Protein AF-A0A959BVL5-F1 (afdb_monomer_lite)

Secondary structure (DSSP, 8-state):
-EEEEE--SHHHHHHHHHHHHH---EEEEE--S-SS---GGGHHHHHTTSS--

Structure (mmCIF, N/CA/C/O backbone):
data_AF-A0A959BVL5-F1
#
_entry.id   AF-A0A959BVL5-F1
#
loop_
_atom_site.group_PDB
_atom_site.id
_atom_site.type_symbol
_atom_site.label_atom_id
_atom_site.label_alt_id
_atom_site.label_comp_id
_atom_site.label_asym_id
_atom_site.label_entity_id
_atom_site.label_seq_id
_atom_site.pdbx_PDB_ins_code
_atom_site.Cartn_x
_atom_site.Cartn_y
_atom_site.Cartn_z
_atom_site.occupancy
_atom_site.B_iso_or_equiv
_atom_site.auth_seq_id
_atom_site.auth_comp_id
_atom_site.auth_asym_id
_atom_site.auth_atom_id
_atom_site.pdbx_PDB_model_num
ATOM 1 N N . MET A 1 1 ? -20.251 -0.230 11.537 1.00 91.44 1 MET A N 1
ATOM 2 C CA . MET A 1 1 ? -19.986 0.843 10.554 1.00 91.44 1 MET A CA 1
ATOM 3 C C . MET A 1 1 ? -19.100 0.263 9.474 1.00 91.44 1 MET A C 1
ATOM 5 O O . MET A 1 1 ? -18.171 -0.4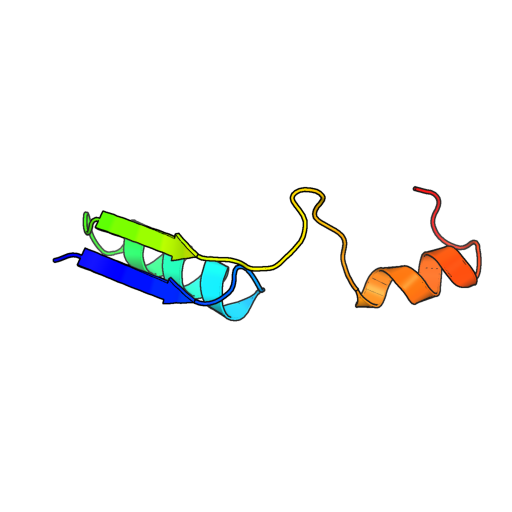62 9.814 1.00 91.44 1 MET A O 1
ATOM 9 N N . GLN A 1 2 ? -19.418 0.548 8.216 1.00 96.25 2 GLN A N 1
ATOM 10 C CA . GLN A 1 2 ? -18.647 0.102 7.063 1.00 96.25 2 GLN A CA 1
ATOM 11 C C . GLN A 1 2 ? -17.825 1.278 6.537 1.00 96.25 2 GLN A C 1
ATOM 13 O O . GLN A 1 2 ? -18.361 2.366 6.336 1.00 96.25 2 GLN A O 1
ATOM 18 N N . VAL A 1 3 ? -16.527 1.062 6.347 1.00 97.69 3 VAL A N 1
ATOM 19 C CA . VAL A 1 3 ? -15.582 2.058 5.844 1.00 97.69 3 VAL A CA 1
ATOM 20 C C . VAL A 1 3 ? -15.078 1.592 4.485 1.00 97.69 3 VAL A C 1
ATOM 22 O O . VAL A 1 3 ? -14.486 0.519 4.371 1.00 97.69 3 VAL A O 1
ATOM 25 N N . VAL A 1 4 ? -15.298 2.406 3.455 1.00 97.75 4 VAL A N 1
ATOM 26 C CA . VAL A 1 4 ? -14.805 2.143 2.098 1.00 97.75 4 VAL A CA 1
ATOM 27 C C . VAL A 1 4 ? -13.694 3.135 1.773 1.00 97.75 4 VAL A C 1
ATOM 29 O O . VAL A 1 4 ? -13.877 4.342 1.916 1.00 97.75 4 VAL A O 1
ATOM 32 N N . ILE A 1 5 ? -12.537 2.627 1.352 1.00 97.25 5 ILE A N 1
ATOM 33 C CA . ILE A 1 5 ? -11.360 3.418 0.981 1.00 97.25 5 ILE A CA 1
ATOM 34 C C . ILE A 1 5 ? -11.087 3.202 -0.506 1.00 97.25 5 ILE A C 1
ATOM 36 O O . ILE A 1 5 ? -10.930 2.066 -0.951 1.00 97.25 5 ILE A O 1
ATOM 40 N N . LEU A 1 6 ? -11.014 4.293 -1.269 1.00 95.88 6 LEU A N 1
ATOM 41 C CA . LEU A 1 6 ? -10.691 4.265 -2.694 1.00 95.88 6 LEU A CA 1
ATOM 42 C C . LEU A 1 6 ? -9.205 4.594 -2.890 1.00 95.88 6 LEU A C 1
ATOM 44 O O . LEU A 1 6 ? -8.763 5.704 -2.599 1.00 95.88 6 LEU A O 1
ATOM 48 N N . GLY A 1 7 ? -8.447 3.615 -3.382 1.00 93.00 7 GLY A N 1
ATOM 49 C CA . GLY A 1 7 ? -7.004 3.670 -3.600 1.00 93.00 7 GLY A CA 1
ATOM 50 C C . GLY A 1 7 ? -6.198 2.971 -2.500 1.00 93.00 7 GLY A C 1
ATOM 51 O O . GLY A 1 7 ? -6.310 3.292 -1.318 1.00 93.00 7 GLY A O 1
ATOM 52 N N . ASN A 1 8 ? -5.317 2.047 -2.900 1.00 92.00 8 ASN A N 1
ATOM 53 C CA . ASN A 1 8 ? -4.378 1.336 -2.016 1.00 92.00 8 ASN A CA 1
ATOM 54 C C . ASN A 1 8 ? -2.986 1.998 -1.943 1.00 92.00 8 ASN A C 1
ATOM 56 O O . ASN A 1 8 ? -2.009 1.355 -1.564 1.00 92.00 8 ASN A O 1
ATOM 60 N N . GLY A 1 9 ? -2.884 3.283 -2.290 1.00 89.06 9 GLY A N 1
ATOM 61 C CA . GLY A 1 9 ? -1.658 4.055 -2.099 1.00 89.06 9 GLY A CA 1
ATOM 62 C C . GLY A 1 9 ? -1.319 4.267 -0.617 1.00 89.06 9 GLY A C 1
ATOM 63 O O . GLY A 1 9 ? -2.053 3.857 0.286 1.00 89.06 9 GLY A O 1
ATOM 64 N N . ILE A 1 10 ? -0.220 4.983 -0.358 1.00 90.44 10 ILE A N 1
ATOM 65 C CA . ILE A 1 10 ? 0.307 5.217 1.000 1.00 90.44 10 ILE A CA 1
ATOM 66 C C . ILE A 1 10 ? -0.771 5.776 1.936 1.00 90.44 10 ILE A C 1
ATOM 68 O O . ILE A 1 10 ? -0.957 5.255 3.035 1.00 90.44 10 ILE A O 1
ATOM 72 N N . ALA A 1 11 ? -1.508 6.800 1.500 1.00 94.56 11 ALA A N 1
ATOM 73 C CA . ALA A 1 11 ? -2.550 7.423 2.312 1.00 94.56 11 ALA A CA 1
ATOM 74 C C . ALA A 1 11 ? -3.694 6.447 2.641 1.00 94.56 11 ALA A C 1
ATOM 76 O O . ALA A 1 11 ? -4.049 6.298 3.810 1.00 94.56 11 ALA A O 1
ATOM 77 N N . GLY A 1 12 ? -4.224 5.741 1.635 1.00 95.62 12 GLY A N 1
ATOM 78 C CA . GLY A 1 12 ? -5.359 4.828 1.799 1.00 95.62 12 GLY A CA 1
ATOM 79 C C . GLY A 1 12 ? -5.048 3.663 2.737 1.00 95.62 12 GLY A C 1
ATOM 80 O O . GLY A 1 12 ? -5.795 3.404 3.681 1.00 95.62 12 GLY A O 1
ATOM 81 N N . ILE A 1 13 ? -3.894 3.015 2.557 1.00 95.25 13 ILE A N 1
ATOM 82 C CA . ILE A 1 13 ? -3.473 1.908 3.427 1.00 95.25 13 ILE A CA 1
ATOM 83 C C . ILE A 1 13 ? -3.089 2.399 4.824 1.00 95.25 13 ILE A C 1
ATOM 85 O O . ILE A 1 13 ? -3.380 1.725 5.815 1.00 95.25 13 ILE A O 1
ATOM 89 N N . THR A 1 14 ? -2.502 3.593 4.944 1.00 97.25 14 THR A N 1
ATOM 90 C CA . THR A 1 14 ? -2.224 4.189 6.258 1.00 97.25 14 THR A CA 1
ATOM 91 C C . THR A 1 14 ? -3.521 4.441 7.022 1.00 97.25 14 THR A C 1
ATOM 93 O O . THR A 1 14 ? -3.628 4.030 8.179 1.00 97.25 14 THR A O 1
ATOM 96 N N . ALA A 1 15 ? -4.530 5.030 6.374 1.00 97.56 15 ALA A N 1
ATOM 97 C CA . ALA A 1 15 ? -5.846 5.235 6.969 1.00 97.56 15 ALA A CA 1
ATOM 98 C C . ALA A 1 15 ? -6.482 3.901 7.391 1.00 97.56 15 ALA A C 1
ATOM 100 O O . ALA A 1 15 ? -6.835 3.741 8.560 1.00 97.56 15 ALA A O 1
ATOM 101 N N . ALA A 1 16 ? -6.533 2.911 6.493 1.00 97.50 16 ALA A N 1
ATOM 102 C CA . ALA A 1 16 ? -7.061 1.576 6.787 1.00 97.50 16 ALA A CA 1
ATOM 103 C C . ALA A 1 16 ? -6.400 0.953 8.028 1.00 97.50 16 ALA A C 1
ATOM 105 O O . ALA A 1 16 ? -7.076 0.442 8.925 1.00 97.50 16 ALA A O 1
ATOM 106 N N . ARG A 1 17 ? -5.066 1.047 8.115 1.00 97.69 17 ARG A N 1
ATOM 107 C CA . ARG A 1 17 ? -4.285 0.498 9.227 1.00 97.69 17 ARG A CA 1
ATOM 108 C C . ARG A 1 17 ? -4.653 1.141 10.560 1.00 97.69 17 ARG A C 1
ATOM 110 O O . ARG A 1 17 ? -4.818 0.429 11.546 1.00 97.69 17 ARG A O 1
ATOM 117 N N . PHE A 1 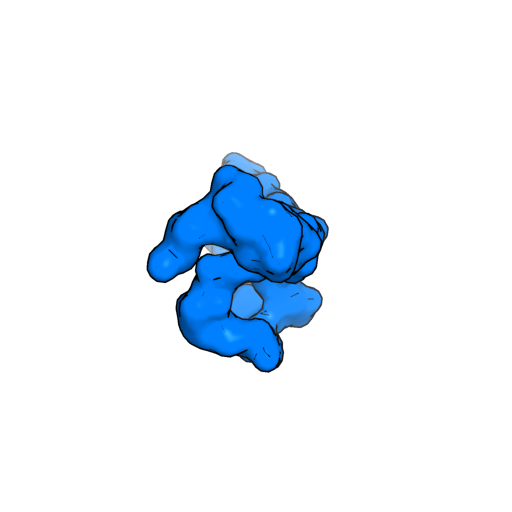18 ? -4.749 2.468 10.619 1.00 98.25 18 PHE A N 1
ATOM 118 C CA . PHE A 1 18 ? -5.091 3.160 11.863 1.00 98.25 18 PHE A CA 1
ATOM 119 C C . PHE A 1 18 ? -6.554 2.952 12.258 1.00 98.25 18 PHE A C 1
ATOM 121 O O . PHE A 1 18 ? -6.825 2.741 13.437 1.00 98.25 18 PHE A O 1
ATOM 128 N N . ILE A 1 19 ? -7.475 2.892 11.294 1.00 97.62 19 ILE A N 1
ATOM 129 C CA . ILE A 1 19 ? -8.883 2.572 11.564 1.00 97.62 19 ILE A CA 1
ATOM 130 C C . ILE A 1 19 ? -9.005 1.179 12.188 1.00 97.62 19 ILE A C 1
ATOM 132 O O . ILE A 1 19 ? -9.682 1.035 13.203 1.00 97.62 19 ILE A O 1
ATOM 136 N N . ARG A 1 20 ? -8.292 0.170 11.665 1.00 97.56 20 ARG A N 1
ATOM 137 C CA . ARG A 1 20 ? -8.268 -1.177 12.262 1.00 97.56 20 ARG A CA 1
ATOM 138 C C . ARG A 1 20 ? -7.668 -1.193 13.671 1.00 97.56 20 ARG A C 1
ATOM 140 O O . ARG A 1 20 ? -8.121 -1.949 14.517 1.00 97.56 20 ARG A O 1
ATOM 147 N N . LYS A 1 21 ? -6.649 -0.376 13.946 1.00 98.19 21 LYS A N 1
ATOM 148 C CA . LYS A 1 21 ? -6.061 -0.295 15.296 1.00 98.19 21 LYS A CA 1
ATOM 149 C C . LYS A 1 21 ? -7.013 0.317 16.324 1.00 98.19 21 LYS A C 1
ATOM 151 O O . LYS A 1 21 ? -6.912 -0.011 17.499 1.00 98.19 21 LYS A O 1
ATOM 156 N N . LEU A 1 22 ? -7.885 1.222 15.889 1.00 97.94 22 LEU A N 1
ATOM 157 C CA . LEU A 1 22 ? -8.759 2.006 16.763 1.00 97.94 22 LEU A CA 1
ATOM 158 C C . LEU A 1 22 ? -10.198 1.478 16.812 1.00 97.94 22 LEU A C 1
ATOM 160 O O . LEU A 1 22 ? -10.987 1.934 17.633 1.00 97.94 22 LEU A O 1
ATOM 164 N N . SER A 1 23 ? -10.564 0.550 15.928 1.00 96.88 23 SER A N 1
ATOM 165 C CA . SER A 1 23 ? -11.937 0.073 15.795 1.00 96.88 23 SER A CA 1
ATOM 166 C C . SER A 1 23 ? -12.016 -1.313 15.158 1.00 96.88 23 SER A C 1
ATOM 168 O O . SER A 1 23 ? -11.130 -1.739 14.418 1.00 96.88 23 SER A O 1
ATOM 170 N N . ASN A 1 24 ? -13.150 -1.980 15.370 1.00 97.31 24 ASN A N 1
ATOM 171 C CA . ASN A 1 24 ? -13.502 -3.220 14.682 1.00 97.31 24 ASN A CA 1
ATOM 172 C C . ASN A 1 24 ? -14.454 -2.998 13.498 1.00 97.31 24 ASN A C 1
ATOM 174 O O . ASN A 1 24 ? -15.273 -3.856 13.195 1.00 97.31 24 ASN A O 1
ATOM 178 N N . HIS A 1 25 ? -14.377 -1.841 12.838 1.00 97.62 25 HIS A N 1
ATOM 179 C CA . HIS A 1 25 ? -15.185 -1.576 11.648 1.00 97.62 25 HIS A CA 1
ATOM 180 C C . HIS A 1 25 ? -14.810 -2.505 10.488 1.00 97.62 25 HIS A C 1
ATOM 182 O O . HIS A 1 25 ? -13.660 -2.941 10.372 1.00 97.62 25 HIS A O 1
ATOM 188 N N . ASP A 1 26 ? -15.774 -2.780 9.614 1.00 97.88 26 ASP A N 1
ATOM 189 C CA . ASP A 1 26 ? -15.509 -3.468 8.354 1.00 97.88 26 ASP A CA 1
ATOM 190 C C . ASP A 1 26 ? -14.866 -2.479 7.388 1.00 97.88 26 ASP A C 1
ATOM 192 O O . ASP A 1 26 ? -15.403 -1.395 7.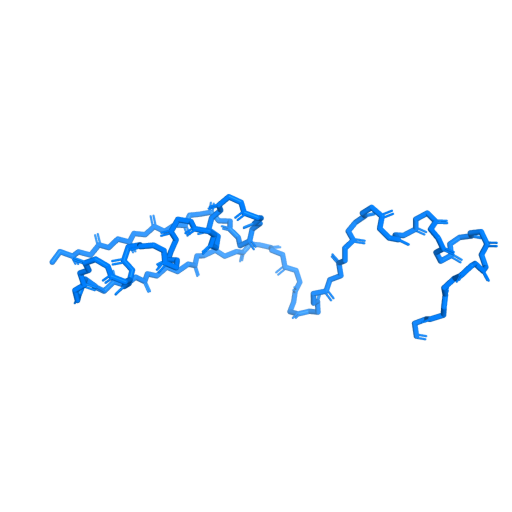150 1.00 97.88 26 ASP A O 1
ATOM 196 N N . ILE A 1 27 ? -13.694 -2.834 6.863 1.00 98.12 27 ILE A N 1
ATOM 197 C CA . ILE A 1 27 ? -12.887 -1.966 6.003 1.00 98.12 27 ILE A CA 1
ATOM 198 C C . ILE A 1 27 ? -12.761 -2.643 4.644 1.00 98.12 27 ILE A C 1
ATOM 200 O O . ILE A 1 27 ? -12.209 -3.735 4.547 1.00 98.12 27 ILE A O 1
ATOM 204 N N . THR A 1 28 ? -13.253 -1.989 3.596 1.00 97.75 28 THR A N 1
ATOM 205 C CA . THR A 1 28 ? -13.073 -2.416 2.204 1.00 97.75 28 THR A CA 1
ATOM 206 C C . THR A 1 28 ? -12.172 -1.415 1.496 1.00 97.75 28 THR A C 1
ATOM 208 O O . THR A 1 28 ? -12.482 -0.226 1.459 1.00 97.75 28 THR A O 1
ATOM 211 N N . VAL A 1 29 ? -11.060 -1.885 0.933 1.00 96.50 29 VAL A N 1
ATOM 212 C CA . VAL A 1 29 ? -10.172 -1.064 0.101 1.00 96.50 29 VAL A CA 1
ATOM 213 C C . VAL A 1 29 ? -10.389 -1.465 -1.350 1.00 96.50 29 VAL A C 1
ATOM 215 O O . VAL A 1 29 ? -10.230 -2.632 -1.694 1.00 96.50 29 VAL A O 1
ATOM 218 N N . ILE A 1 30 ? -10.754 -0.506 -2.194 1.00 95.44 30 ILE A N 1
AT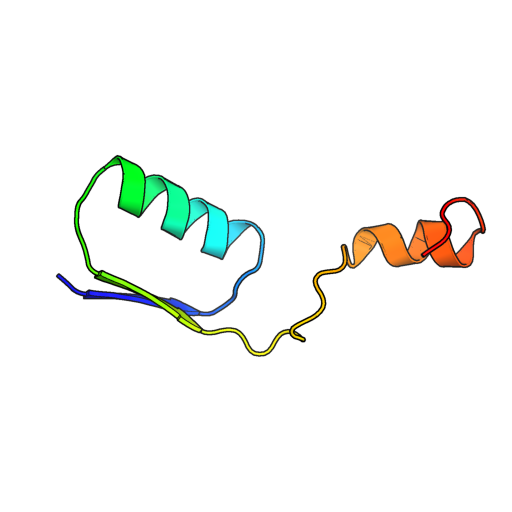OM 219 C CA . ILE A 1 30 ? -10.940 -0.706 -3.631 1.00 95.44 30 ILE A CA 1
ATOM 220 C C . ILE A 1 30 ? -9.767 -0.037 -4.332 1.00 95.44 30 ILE A C 1
ATOM 222 O O . ILE A 1 30 ? -9.519 1.150 -4.120 1.00 95.44 30 ILE A O 1
ATOM 226 N N . SER A 1 31 ? -9.044 -0.783 -5.161 1.00 91.56 31 SER A N 1
ATOM 227 C CA . SER A 1 31 ? -7.960 -0.237 -5.972 1.00 91.56 31 SER A CA 1
ATOM 228 C C . SER A 1 31 ? -8.146 -0.582 -7.442 1.00 91.56 31 SER A C 1
ATOM 230 O O . SER A 1 31 ? -8.663 -1.644 -7.770 1.00 91.56 31 SER A O 1
ATOM 232 N N . ALA A 1 32 ? -7.707 0.333 -8.305 1.00 91.19 32 ALA A N 1
ATOM 233 C CA . ALA A 1 32 ? -7.510 0.095 -9.731 1.00 91.19 32 ALA A CA 1
ATOM 234 C C . ALA A 1 32 ? -6.021 -0.140 -10.068 1.00 91.19 32 ALA A C 1
ATOM 236 O O . ALA A 1 32 ? -5.653 -0.171 -11.239 1.00 91.19 32 ALA A O 1
ATOM 237 N N . GLU A 1 33 ? -5.153 -0.246 -9.053 1.00 85.75 33 GLU A N 1
ATOM 238 C CA . GLU A 1 33 ? -3.753 -0.629 -9.245 1.00 85.75 33 GLU A CA 1
ATOM 239 C C . GLU A 1 33 ? -3.628 -2.129 -9.551 1.00 85.75 33 GLU A C 1
ATOM 241 O O . GLU A 1 33 ? -4.499 -2.926 -9.208 1.00 85.75 33 GLU A O 1
ATOM 246 N N . THR A 1 34 ? -2.532 -2.506 -10.208 1.00 84.75 34 THR A N 1
ATOM 247 C CA . THR A 1 34 ? -2.211 -3.900 -10.532 1.00 84.75 34 THR A CA 1
ATOM 248 C C . THR A 1 34 ? -1.974 -4.732 -9.271 1.00 84.75 34 THR A C 1
ATOM 250 O O . THR A 1 34 ? -1.454 -4.215 -8.283 1.00 84.75 34 THR A O 1
ATOM 253 N N . ASP A 1 35 ? -2.242 -6.041 -9.335 1.00 80.56 35 ASP A N 1
ATOM 254 C CA . ASP A 1 35 ? -1.986 -6.978 -8.224 1.00 80.56 35 ASP A CA 1
ATOM 255 C C . ASP A 1 35 ? -0.521 -6.975 -7.771 1.00 80.56 35 ASP A C 1
ATOM 257 O O . ASP A 1 35 ? -0.205 -7.192 -6.599 1.00 80.56 35 ASP A O 1
ATOM 261 N N . HIS A 1 36 ? 0.391 -6.715 -8.710 1.00 82.00 36 HIS A N 1
ATOM 262 C CA . HIS A 1 36 ? 1.802 -6.586 -8.406 1.00 82.00 36 HIS A CA 1
ATOM 263 C C . HIS A 1 36 ? 2.103 -5.198 -7.845 1.00 82.00 36 HIS A C 1
ATOM 265 O O . HIS A 1 36 ? 2.032 -4.192 -8.555 1.00 82.00 36 HIS A O 1
ATOM 271 N N . PHE A 1 37 ? 2.460 -5.151 -6.562 1.00 76.50 37 PHE A N 1
ATOM 272 C CA . PHE A 1 37 ? 2.873 -3.917 -5.912 1.00 76.50 37 PHE A CA 1
ATOM 273 C C . PHE A 1 37 ? 4.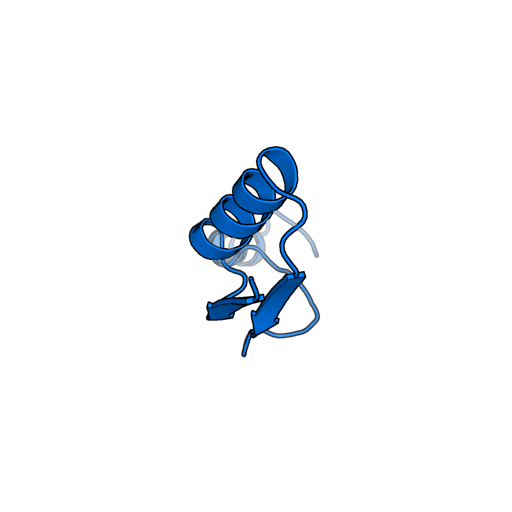288 -3.541 -6.348 1.00 76.50 37 PHE A C 1
ATOM 275 O O . PHE A 1 37 ? 5.231 -4.314 -6.182 1.00 76.50 37 PHE A O 1
ATOM 282 N N . PHE A 1 38 ? 4.456 -2.319 -6.841 1.00 79.88 38 PHE A N 1
ATOM 283 C CA . PHE A 1 38 ? 5.769 -1.734 -7.064 1.00 79.88 38 PHE A CA 1
ATOM 284 C C . PHE A 1 38 ? 5.762 -0.266 -6.653 1.00 79.88 38 PHE A C 1
ATOM 286 O O . PHE A 1 38 ? 4.775 0.456 -6.804 1.00 79.88 38 PHE A O 1
ATOM 293 N N . SER A 1 39 ? 6.895 0.201 -6.135 1.00 81.81 39 SER A N 1
ATOM 294 C CA . SER A 1 39 ? 7.057 1.623 -5.870 1.00 81.81 39 SER A CA 1
ATOM 295 C C . SER A 1 39 ? 7.292 2.353 -7.189 1.00 81.81 39 SER A C 1
ATOM 297 O O . SER A 1 39 ? 8.326 2.173 -7.831 1.00 81.81 39 SER A O 1
ATOM 299 N N . ARG A 1 40 ? 6.356 3.222 -7.584 1.00 83.88 40 ARG A N 1
ATOM 300 C CA . ARG A 1 40 ? 6.503 4.063 -8.785 1.00 83.88 40 ARG A CA 1
ATOM 301 C C . ARG A 1 40 ? 7.776 4.913 -8.748 1.00 83.88 40 ARG A C 1
ATOM 303 O O . ARG A 1 40 ? 8.408 5.097 -9.780 1.00 83.88 40 ARG A O 1
ATOM 310 N N . THR A 1 41 ? 8.198 5.381 -7.570 1.00 86.25 41 THR A N 1
ATOM 311 C CA . THR A 1 41 ? 9.461 6.125 -7.428 1.00 86.25 41 THR A CA 1
ATOM 312 C C . THR A 1 41 ? 10.688 5.229 -7.602 1.00 86.25 41 THR A C 1
ATOM 314 O O . THR A 1 41 ? 11.737 5.714 -8.019 1.00 86.25 41 THR A O 1
ATOM 317 N N . ALA A 1 42 ? 10.564 3.920 -7.355 1.00 87.00 42 ALA A N 1
ATOM 318 C CA . ALA A 1 42 ? 11.654 2.970 -7.549 1.00 87.00 42 ALA A CA 1
ATOM 319 C C . ALA A 1 42 ? 11.909 2.615 -9.020 1.00 87.00 42 ALA A C 1
ATOM 321 O O . ALA A 1 42 ? 12.995 2.138 -9.344 1.00 87.00 42 ALA A O 1
ATOM 322 N N . LEU A 1 43 ? 10.969 2.916 -9.925 1.00 87.56 43 LEU A N 1
ATOM 323 C CA . LEU A 1 43 ? 11.159 2.706 -11.364 1.00 87.56 43 LEU A CA 1
ATOM 324 C C . LEU A 1 43 ? 12.378 3.460 -11.908 1.00 87.56 43 LEU A C 1
ATOM 326 O O . LEU A 1 43 ? 13.072 2.946 -12.780 1.00 87.56 43 LEU A O 1
ATOM 330 N N . MET A 1 44 ? 12.689 4.639 -11.356 1.00 92.06 44 MET A N 1
ATOM 331 C CA . MET A 1 44 ? 13.906 5.375 -11.715 1.00 92.06 44 MET A CA 1
ATOM 332 C C . MET A 1 44 ? 15.175 4.585 -11.377 1.00 92.06 44 MET A C 1
ATOM 334 O O . MET A 1 44 ? 16.095 4.538 -12.186 1.00 92.06 44 MET A O 1
ATOM 338 N N . TYR A 1 45 ? 15.217 3.901 -10.230 1.00 91.25 45 TYR A N 1
ATOM 339 C CA . TYR A 1 45 ? 16.374 3.082 -9.855 1.00 91.25 45 TYR A CA 1
ATOM 340 C C . TYR A 1 45 ? 16.514 1.830 -10.722 1.00 91.25 45 TYR A C 1
ATOM 342 O O . TYR A 1 45 ? 17.640 1.422 -11.000 1.00 91.25 45 TYR A O 1
ATOM 350 N N . ILE A 1 46 ? 15.401 1.251 -11.184 1.00 88.50 46 ILE A N 1
ATOM 351 C CA . ILE A 1 46 ? 15.425 0.157 -12.165 1.00 88.50 46 ILE A CA 1
ATOM 352 C C . ILE A 1 46 ? 15.991 0.662 -13.496 1.00 88.50 46 ILE A C 1
ATOM 354 O O . ILE A 1 46 ? 16.907 0.051 -14.041 1.00 88.50 46 ILE A O 1
ATOM 358 N N . TYR A 1 47 ? 15.518 1.815 -13.980 1.00 89.06 47 TYR A N 1
ATOM 359 C CA . TYR A 1 47 ? 16.022 2.433 -15.210 1.00 89.06 47 TYR A CA 1
ATOM 360 C C . TYR A 1 47 ? 17.525 2.751 -15.142 1.00 89.06 47 TYR A C 1
ATOM 362 O O . TYR A 1 47 ? 18.259 2.488 -16.089 1.00 89.06 47 TYR A O 1
ATOM 370 N N . MET A 1 48 ? 18.006 3.264 -14.006 1.00 93.31 48 MET A N 1
ATOM 371 C CA . MET A 1 48 ? 19.429 3.556 -13.783 1.00 93.31 48 MET A CA 1
ATOM 372 C C . MET A 1 48 ? 20.291 2.297 -13.572 1.00 93.31 48 MET A C 1
ATOM 374 O O . MET A 1 48 ? 21.508 2.405 -13.445 1.00 93.31 48 MET A O 1
ATOM 378 N N . GLY A 1 49 ? 19.689 1.106 -13.482 1.00 90.12 49 GLY A N 1
ATOM 379 C CA . GLY A 1 49 ? 20.395 -0.143 -13.184 1.00 90.12 49 GLY A CA 1
ATOM 380 C C . GLY A 1 49 ? 20.851 -0.279 -11.726 1.00 90.12 49 GLY A C 1
ATOM 381 O O . GLY A 1 49 ? 21.637 -1.169 -11.408 1.00 90.12 49 GLY A O 1
ATOM 382 N N . HIS A 1 50 ? 20.362 0.581 -10.831 1.00 91.06 50 HIS A N 1
ATOM 383 C CA . HIS A 1 50 ? 20.688 0.580 -9.401 1.00 91.06 50 HIS A CA 1
ATOM 384 C C . HIS A 1 50 ? 19.875 -0.447 -8.603 1.00 91.06 50 HIS A C 1
ATOM 386 O O . HIS A 1 50 ? 20.209 -0.756 -7.461 1.00 91.06 50 HIS A O 1
ATOM 392 N N . MET A 1 51 ? 18.794 -0.963 -9.185 1.00 82.81 51 MET A N 1
ATOM 393 C CA . MET A 1 51 ? 17.931 -1.966 -8.575 1.00 82.81 51 MET A CA 1
ATOM 394 C C . MET A 1 51 ? 17.503 -2.965 -9.647 1.00 82.81 51 MET A C 1
ATOM 396 O O . MET A 1 51 ? 17.168 -2.565 -10.761 1.00 82.81 51 MET A O 1
ATOM 400 N N . ARG A 1 52 ? 17.532 -4.261 -9.330 1.00 73.19 52 ARG A N 1
ATOM 401 C CA . ARG A 1 52 ? 17.008 -5.320 -10.203 1.00 73.19 52 ARG A CA 1
ATOM 402 C C . ARG A 1 52 ? 15.700 -5.843 -9.611 1.00 73.19 52 ARG A C 1
ATO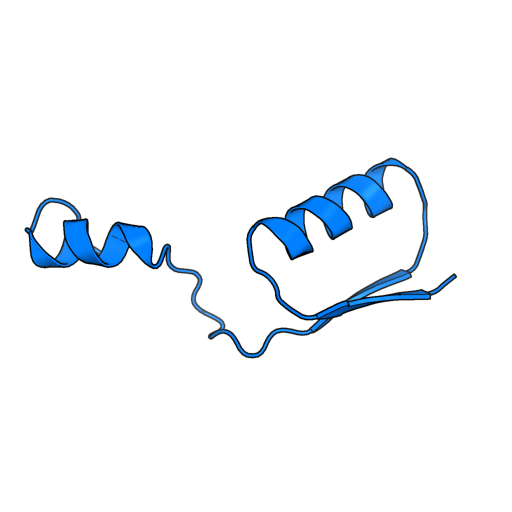M 404 O O . ARG A 1 52 ? 15.600 -5.945 -8.389 1.00 73.19 52 ARG A O 1
ATOM 411 N N . TYR A 1 53 ? 14.731 -6.100 -10.487 1.00 68.56 53 TYR A N 1
ATOM 412 C CA . TYR A 1 53 ? 13.433 -6.704 -10.184 1.00 68.56 53 TYR A CA 1
ATOM 413 C C . TYR A 1 53 ? 13.482 -8.192 -10.531 1.00 68.56 53 TYR A C 1
ATOM 415 O O . TYR A 1 53 ? 14.027 -8.501 -11.619 1.00 68.56 53 TYR A O 1
#

pLDDT: mean 91.36, std 7.05, range [68.56, 98.25]

Sequence (53 aa):
MQVVILGNGIAGITAARFIRKLSNHDITVISAETDHFFSRTALMYIYMGHMRY

Radius of gyration: 14.9 Å; chains: 1; bounding box: 41×14×32 Å

Foldseek 3Di:
DAAEFEAPPPVRVVVVVVCVVVDPHHYHYDYPDDPDDDDPVCVVCVVVVVDDD